Protein AF-A0A2J8NYZ9-F1 (afdb_monomer_lite)

Foldseek 3Di:
DDDPPDPPPPQDDDQVLQPQADPVLLVLLLVLQVLQFDPDPPTFRALVSVLVLLVQLVVQLVDVPPPVLNVVLSVVVSVVRVVVVGDGSSNSSVSRSVCSSPPPNHSVSSSRSSVVSSCVRPVVVVVD

Radius of gyration: 15.65 Å; chains: 1; bounding box: 31×53×44 Å

Structure (mmCIF, N/CA/C/O backbone):
data_AF-A0A2J8NYZ9-F1
#
_entry.id   AF-A0A2J8NYZ9-F1
#
loop_
_atom_site.group_PDB
_atom_site.id
_atom_site.type_symbol
_atom_site.label_atom_id
_atom_site.label_alt_id
_atom_site.label_comp_id
_atom_site.label_asym_id
_atom_site.label_entity_id
_atom_site.label_seq_id
_atom_site.pdbx_PDB_ins_code
_atom_site.Cartn_x
_atom_site.Cartn_y
_atom_site.Cartn_z
_atom_site.occupancy
_atom_site.B_iso_or_equiv
_atom_site.auth_seq_id
_atom_site.auth_comp_id
_atom_site.auth_asym_id
_atom_site.auth_atom_id
_atom_site.pdbx_PDB_model_num
ATOM 1 N N . ARG A 1 1 ? 8.240 -35.612 -23.675 1.00 45.22 1 ARG A N 1
ATOM 2 C CA . ARG A 1 1 ? 8.895 -34.294 -23.882 1.00 45.22 1 ARG A CA 1
ATOM 3 C C . ARG A 1 1 ? 8.038 -33.394 -23.036 1.00 45.22 1 ARG A C 1
ATOM 5 O O . ARG A 1 1 ? 7.003 -32.954 -23.507 1.00 45.22 1 ARG A O 1
ATOM 12 N N . ASP A 1 2 ? 8.365 -33.405 -21.755 1.00 45.69 2 ASP A N 1
ATOM 13 C CA . ASP A 1 2 ? 7.376 -33.283 -20.694 1.00 45.69 2 ASP A CA 1
ATOM 14 C C . ASP A 1 2 ? 7.211 -31.801 -20.375 1.00 45.69 2 ASP A C 1
ATOM 16 O O . ASP A 1 2 ? 8.149 -31.157 -19.917 1.00 45.69 2 ASP A O 1
ATOM 20 N N . ASP A 1 3 ? 6.067 -31.270 -20.798 1.00 54.78 3 ASP A N 1
ATOM 21 C CA . ASP A 1 3 ? 5.173 -30.424 -20.011 1.00 54.78 3 ASP A CA 1
ATOM 22 C C . ASP A 1 3 ? 5.861 -29.461 -19.025 1.00 54.78 3 ASP A C 1
ATOM 24 O O . ASP A 1 3 ? 5.900 -29.702 -17.821 1.00 54.78 3 ASP A O 1
ATOM 28 N N . ASP A 1 4 ? 6.351 -28.333 -19.552 1.00 52.69 4 ASP A N 1
ATOM 29 C CA . ASP A 1 4 ? 6.722 -27.136 -18.770 1.00 52.69 4 ASP A CA 1
ATOM 30 C C . ASP A 1 4 ? 5.638 -26.043 -18.864 1.00 52.69 4 ASP A C 1
ATOM 32 O O . ASP A 1 4 ? 5.891 -24.859 -18.677 1.00 52.69 4 ASP A O 1
ATOM 36 N N . ASP A 1 5 ? 4.396 -26.440 -19.153 1.00 51.53 5 ASP A N 1
ATOM 37 C CA . ASP A 1 5 ? 3.219 -25.607 -18.905 1.00 51.53 5 ASP A CA 1
ATOM 38 C C . ASP A 1 5 ? 2.707 -25.924 -17.496 1.00 51.53 5 ASP A C 1
ATOM 40 O O . ASP A 1 5 ? 1.640 -26.507 -17.282 1.00 51.53 5 ASP A O 1
ATOM 44 N N . GLY A 1 6 ? 3.504 -25.540 -16.495 1.00 49.66 6 GLY A N 1
ATOM 45 C CA . GLY A 1 6 ? 2.955 -25.300 -15.165 1.00 49.66 6 GLY A CA 1
ATOM 46 C C . GLY A 1 6 ? 1.826 -24.266 -15.277 1.00 49.66 6 GLY A C 1
ATOM 47 O O . GLY A 1 6 ? 1.843 -23.445 -16.197 1.00 49.66 6 GLY A O 1
ATOM 48 N N . PRO A 1 7 ? 0.826 -24.264 -14.380 1.00 41.03 7 PRO A N 1
ATOM 49 C CA . PRO A 1 7 ? -0.262 -23.306 -14.463 1.00 41.03 7 PRO A CA 1
ATOM 50 C C . PRO A 1 7 ? 0.300 -21.902 -14.212 1.00 41.03 7 PRO A C 1
ATOM 52 O O . PRO A 1 7 ? 0.398 -21.444 -13.074 1.00 41.03 7 PRO A O 1
ATOM 55 N N . VAL A 1 8 ? 0.671 -21.197 -15.282 1.00 49.53 8 VAL A N 1
ATOM 56 C CA . VAL A 1 8 ? 0.769 -19.744 -15.281 1.00 49.53 8 VAL A CA 1
ATOM 57 C C . VAL A 1 8 ? -0.638 -19.257 -15.006 1.00 49.53 8 VAL A C 1
ATOM 59 O O . VAL A 1 8 ? -1.493 -19.204 -15.888 1.00 49.53 8 VAL A O 1
ATOM 62 N N . SER A 1 9 ? -0.906 -18.955 -13.738 1.00 47.34 9 SER A N 1
ATOM 63 C CA . SER A 1 9 ? -2.056 -18.144 -13.392 1.00 47.34 9 SER A CA 1
ATOM 64 C C . SER A 1 9 ? -2.016 -16.926 -14.308 1.00 47.34 9 SER A C 1
ATOM 66 O O . SER A 1 9 ? -1.067 -16.143 -14.275 1.00 47.34 9 SER A O 1
ATOM 68 N N . SER A 1 10 ? -3.056 -16.737 -15.111 1.00 45.53 10 SER A N 1
ATOM 69 C CA . SER A 1 10 ? -3.289 -15.519 -15.891 1.00 45.53 10 SER A CA 1
ATOM 70 C C . SER A 1 10 ? -3.485 -14.270 -15.003 1.00 45.53 10 SER A C 1
ATOM 72 O O . SER A 1 10 ? -3.898 -13.223 -15.491 1.00 45.53 10 SER A O 1
ATOM 74 N N . GLN A 1 11 ? -3.213 -14.388 -13.697 1.00 52.41 11 GLN A N 1
ATOM 75 C CA . GLN A 1 11 ? -3.320 -13.407 -12.619 1.00 52.41 11 GLN A CA 1
ATOM 76 C C . GLN A 1 11 ? -2.052 -13.418 -11.731 1.00 52.41 11 GLN A C 1
ATOM 78 O O . GLN A 1 11 ? -2.141 -13.397 -10.505 1.00 52.41 11 GLN A O 1
ATOM 83 N N . GLY A 1 12 ? -0.860 -13.537 -12.320 1.00 54.06 12 GLY A N 1
ATOM 84 C CA . GLY A 1 12 ? 0.411 -13.368 -11.602 1.00 54.06 12 GLY A CA 1
ATOM 85 C C . GLY A 1 12 ? 0.876 -11.909 -11.598 1.00 54.06 12 GLY A C 1
ATOM 86 O O . GLY A 1 12 ? 0.665 -11.195 -12.578 1.00 54.06 12 GLY A O 1
ATOM 87 N N . TYR A 1 13 ? 1.542 -11.456 -10.531 1.00 55.09 13 TYR A N 1
ATOM 88 C CA . TYR A 1 13 ? 2.213 -10.151 -10.547 1.00 55.09 13 TYR A CA 1
ATOM 89 C C . TYR A 1 13 ? 3.355 -10.152 -11.552 1.00 55.09 13 TYR A C 1
ATOM 91 O O . TYR A 1 13 ? 4.264 -10.980 -11.495 1.00 55.09 13 TYR A O 1
ATOM 99 N N . MET A 1 14 ? 3.278 -9.210 -12.484 1.00 63.75 14 MET A N 1
ATOM 100 C CA . MET A 1 14 ? 4.233 -9.027 -13.564 1.00 63.75 14 MET A CA 1
ATOM 101 C C . MET A 1 14 ? 5.107 -7.812 -13.239 1.00 63.75 14 MET A C 1
ATOM 103 O O . MET A 1 14 ? 4.773 -6.703 -13.655 1.00 63.75 14 MET A O 1
ATOM 107 N N . PRO A 1 15 ? 6.223 -7.977 -12.505 1.00 57.94 15 PRO A N 1
ATOM 108 C CA . PRO A 1 15 ? 7.035 -6.847 -12.051 1.00 57.94 15 PRO A CA 1
ATOM 109 C C . PRO A 1 15 ? 7.605 -6.012 -13.209 1.00 57.94 15 PRO A C 1
ATOM 111 O O . PRO A 1 15 ? 7.800 -4.809 -13.080 1.00 57.94 15 PRO A O 1
ATOM 114 N N . TYR A 1 16 ? 7.772 -6.611 -14.391 1.00 58.12 16 TYR A N 1
ATOM 115 C CA . TYR A 1 16 ? 8.171 -5.916 -15.620 1.00 58.12 16 TYR A CA 1
ATOM 116 C C . TYR A 1 16 ? 7.102 -4.962 -16.188 1.00 58.12 16 TYR A C 1
ATOM 118 O O . TYR A 1 16 ? 7.413 -4.155 -17.062 1.00 58.12 16 TYR A O 1
ATOM 126 N N . LEU A 1 17 ? 5.856 -5.029 -15.707 1.00 60.84 17 LEU A N 1
ATOM 127 C CA . LEU A 1 17 ? 4.787 -4.075 -16.027 1.00 60.84 17 LEU A CA 1
ATOM 128 C C . LEU A 1 17 ? 4.667 -2.952 -14.986 1.00 60.84 17 LEU A C 1
ATOM 130 O O . LEU A 1 17 ? 3.799 -2.086 -15.128 1.00 60.84 17 LEU A O 1
ATOM 134 N N . ASN A 1 18 ? 5.524 -2.934 -13.959 1.00 64.75 18 ASN A N 1
ATOM 135 C CA . ASN A 1 18 ? 5.498 -1.889 -12.947 1.00 64.75 18 ASN A CA 1
ATOM 136 C C . ASN A 1 18 ? 5.890 -0.541 -13.550 1.00 64.75 18 ASN A C 1
ATOM 138 O O . ASN A 1 18 ? 7.029 -0.326 -13.965 1.00 64.75 18 ASN A O 1
ATOM 142 N N . LYS A 1 19 ? 4.939 0.391 -13.585 1.00 66.62 19 LYS A N 1
ATOM 143 C CA . LYS A 1 19 ? 5.168 1.741 -14.116 1.00 66.62 19 LYS A CA 1
ATOM 144 C C . LYS A 1 19 ? 5.551 2.726 -13.019 1.00 66.62 19 LYS A C 1
ATOM 146 O O . LYS A 1 19 ? 6.302 3.664 -13.284 1.00 66.62 19 LYS A O 1
ATOM 151 N N . TYR A 1 20 ? 5.066 2.505 -11.798 1.00 72.44 20 TYR A N 1
ATOM 152 C CA . TYR A 1 20 ? 5.162 3.495 -10.723 1.00 72.44 20 TYR A CA 1
ATOM 153 C C . TYR A 1 20 ? 5.993 3.023 -9.529 1.00 72.44 20 TYR A C 1
ATOM 155 O O . TYR A 1 20 ? 6.746 3.826 -8.977 1.00 72.44 20 TYR A O 1
ATOM 163 N N . ILE A 1 21 ? 5.968 1.732 -9.194 1.00 78.81 21 ILE A N 1
ATOM 164 C CA . ILE A 1 21 ? 6.748 1.168 -8.081 1.00 78.81 21 ILE A CA 1
ATOM 165 C C . ILE A 1 21 ? 8.050 0.509 -8.554 1.00 78.81 21 ILE A C 1
ATOM 167 O O . ILE A 1 21 ? 8.144 0.019 -9.677 1.00 78.81 21 ILE A O 1
ATOM 171 N N . LEU A 1 22 ? 9.088 0.547 -7.715 1.00 80.81 22 LEU A N 1
ATOM 172 C CA . LEU A 1 22 ? 10.351 -0.170 -7.935 1.00 80.81 22 LEU A CA 1
ATOM 173 C C . LEU A 1 22 ? 10.245 -1.595 -7.369 1.00 80.81 22 LEU A C 1
ATOM 175 O O . LEU A 1 22 ? 9.507 -1.820 -6.413 1.00 80.81 22 LEU A O 1
ATOM 179 N N . ASP A 1 23 ? 11.048 -2.539 -7.867 1.00 80.31 23 ASP A N 1
ATOM 180 C CA . ASP A 1 23 ? 11.037 -3.936 -7.383 1.00 80.31 23 ASP A CA 1
ATOM 181 C C . ASP A 1 23 ? 11.284 -4.046 -5.870 1.00 80.31 23 ASP A C 1
ATOM 183 O O . ASP A 1 23 ? 10.628 -4.813 -5.164 1.00 80.31 23 ASP A O 1
ATOM 187 N N . LYS A 1 24 ? 12.191 -3.214 -5.339 1.00 84.56 24 LYS A N 1
ATOM 188 C CA . LYS A 1 24 ? 12.459 -3.133 -3.894 1.00 84.56 24 LYS A CA 1
ATOM 189 C C . LYS A 1 24 ? 11.228 -2.691 -3.089 1.00 84.56 24 LYS A C 1
ATOM 191 O O . LYS A 1 24 ? 11.072 -3.094 -1.940 1.00 84.56 24 LYS A O 1
ATOM 196 N N . ASP A 1 25 ? 10.370 -1.860 -3.678 1.00 88.69 25 ASP A N 1
ATOM 197 C CA . ASP A 1 25 ? 9.174 -1.331 -3.025 1.00 88.69 25 ASP A CA 1
ATOM 198 C C . ASP A 1 25 ? 8.028 -2.331 -3.120 1.00 88.69 25 ASP A C 1
ATOM 200 O O . ASP A 1 25 ? 7.308 -2.506 -2.145 1.00 88.69 25 ASP A O 1
ATOM 204 N N . ALA A 1 26 ? 7.936 -3.076 -4.224 1.00 88.69 26 ALA A N 1
ATOM 205 C CA . ALA A 1 26 ? 7.020 -4.205 -4.350 1.00 88.69 26 ALA A CA 1
ATOM 206 C C . ALA A 1 26 ? 7.246 -5.250 -3.246 1.00 88.69 26 ALA A C 1
ATOM 208 O O . ALA A 1 26 ? 6.291 -5.703 -2.620 1.00 88.69 26 ALA A O 1
ATOM 209 N N . PHE A 1 27 ? 8.506 -5.585 -2.945 1.00 89.12 27 PHE A N 1
ATOM 210 C CA . PHE A 1 27 ? 8.824 -6.496 -1.842 1.00 89.12 27 PHE A CA 1
ATOM 211 C C . PHE A 1 27 ? 8.411 -5.935 -0.472 1.00 89.12 27 PHE A C 1
ATOM 213 O O . PHE A 1 27 ? 7.817 -6.642 0.336 1.00 89.12 27 PHE A O 1
ATOM 220 N N . ARG A 1 28 ? 8.676 -4.650 -0.204 1.00 92.31 28 ARG A N 1
ATOM 221 C CA . ARG A 1 28 ? 8.276 -3.997 1.058 1.00 92.31 28 ARG A CA 1
ATOM 222 C C . ARG A 1 28 ? 6.760 -3.955 1.220 1.00 92.31 28 ARG A C 1
ATOM 224 O O . ARG A 1 28 ? 6.258 -4.267 2.295 1.00 92.31 28 ARG A O 1
ATOM 231 N N . 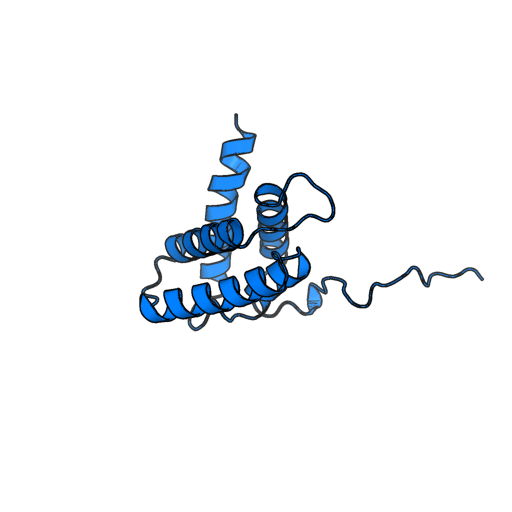LEU A 1 29 ? 6.050 -3.612 0.148 1.00 92.31 29 LEU A N 1
ATOM 232 C CA . LEU A 1 29 ? 4.593 -3.641 0.074 1.00 92.31 29 LEU A CA 1
ATOM 233 C C . LEU A 1 29 ? 4.064 -5.054 0.325 1.00 92.31 29 LEU A C 1
ATOM 235 O O . LEU A 1 29 ? 3.138 -5.222 1.108 1.00 92.31 29 LEU A O 1
ATOM 239 N N . TRP A 1 30 ? 4.684 -6.078 -0.260 1.00 91.69 30 TRP A N 1
ATOM 240 C CA . TRP A 1 30 ? 4.328 -7.467 0.015 1.00 91.69 30 TRP A CA 1
ATOM 241 C C . TRP A 1 30 ? 4.502 -7.827 1.497 1.00 91.69 30 TRP A C 1
ATOM 243 O O . TRP A 1 30 ? 3.608 -8.432 2.084 1.00 91.69 30 TRP A O 1
ATOM 253 N N . CYS A 1 31 ? 5.598 -7.419 2.141 1.00 92.62 31 CYS A N 1
ATOM 254 C CA . CYS A 1 31 ? 5.784 -7.644 3.577 1.00 92.62 31 CYS A CA 1
ATOM 255 C C . CYS A 1 31 ? 4.722 -6.930 4.423 1.00 92.62 31 CYS A C 1
ATOM 257 O O . CYS A 1 31 ? 4.157 -7.538 5.326 1.00 92.62 31 CYS A O 1
ATOM 259 N N . LEU A 1 32 ? 4.428 -5.664 4.110 1.00 94.38 32 LEU A N 1
ATOM 260 C CA . LEU A 1 32 ? 3.365 -4.892 4.761 1.00 94.38 32 LEU A CA 1
ATOM 261 C C . LEU A 1 32 ? 2.003 -5.569 4.595 1.00 94.38 32 LEU A C 1
ATOM 263 O O . LEU A 1 32 ? 1.257 -5.692 5.561 1.00 94.38 32 LEU A O 1
ATOM 267 N N . PHE A 1 33 ? 1.717 -6.074 3.394 1.00 93.75 33 PHE A N 1
ATOM 268 C CA . PHE A 1 33 ? 0.512 -6.843 3.119 1.00 93.75 33 PHE A CA 1
ATOM 269 C C . PHE A 1 33 ? 0.417 -8.077 4.009 1.00 93.75 33 PHE A C 1
ATOM 271 O O . PHE A 1 33 ? -0.596 -8.267 4.668 1.00 93.75 33 PHE A O 1
ATOM 278 N N . ASN A 1 34 ? 1.469 -8.893 4.066 1.00 92.06 34 ASN A N 1
ATOM 279 C CA . ASN A 1 34 ? 1.466 -10.105 4.886 1.00 92.06 34 ASN A CA 1
ATOM 280 C C . ASN A 1 34 ? 1.313 -9.794 6.377 1.00 92.06 34 ASN A C 1
ATOM 282 O O . ASN A 1 34 ? 0.691 -10.569 7.090 1.00 92.06 34 ASN A O 1
ATOM 286 N N . PHE A 1 35 ? 1.879 -8.680 6.838 1.00 93.31 35 PHE A N 1
ATOM 287 C CA . PHE A 1 35 ? 1.828 -8.285 8.240 1.00 93.31 35 PHE A CA 1
ATOM 288 C C . PHE A 1 35 ? 0.447 -7.792 8.684 1.00 93.31 35 PHE A C 1
ATOM 290 O O . PHE A 1 35 ? 0.029 -8.096 9.795 1.00 93.31 35 PHE A O 1
ATOM 297 N N . LEU A 1 36 ? -0.245 -7.038 7.827 1.00 93.31 36 LEU A N 1
ATOM 298 C CA . LEU A 1 36 ? -1.556 -6.453 8.133 1.00 93.31 36 LEU A CA 1
ATOM 299 C C . LEU A 1 36 ? -2.734 -7.330 7.676 1.00 93.31 36 LEU A C 1
ATOM 301 O O . LEU A 1 36 ? -3.886 -7.011 7.949 1.00 93.31 36 LEU A O 1
ATOM 305 N N . SER A 1 37 ? -2.474 -8.406 6.931 1.00 93.38 37 SER A N 1
ATOM 306 C CA . SER A 1 37 ? -3.524 -9.336 6.508 1.00 93.38 37 SER A CA 1
ATOM 307 C C . SER A 1 37 ? -3.981 -10.227 7.656 1.00 93.38 37 SER A C 1
ATOM 309 O O . SER A 1 37 ? -3.237 -10.496 8.597 1.00 93.38 37 SER A O 1
ATOM 311 N N . GLU A 1 38 ? -5.202 -10.744 7.534 1.00 88.19 38 GLU A N 1
ATOM 312 C CA . GLU A 1 38 ? -5.738 -11.722 8.478 1.00 88.19 38 GLU A CA 1
ATOM 313 C C . GLU A 1 38 ? -4.862 -12.984 8.571 1.00 88.19 38 GLU A C 1
ATOM 315 O O . GLU A 1 38 ? -4.225 -13.409 7.604 1.00 88.19 38 GLU A O 1
ATOM 320 N N . ASP A 1 39 ? -4.899 -13.657 9.722 1.00 88.00 39 ASP A N 1
ATOM 321 C CA . ASP A 1 39 ? -4.134 -14.875 10.022 1.00 88.00 39 ASP A CA 1
ATOM 322 C C . ASP A 1 39 ? -4.715 -16.153 9.379 1.00 88.00 39 ASP A C 1
ATOM 324 O O . ASP A 1 39 ? -4.522 -17.271 9.868 1.00 88.00 39 ASP A O 1
ATOM 328 N N . LYS A 1 40 ? -5.443 -16.003 8.266 1.00 86.38 40 LYS A N 1
ATOM 329 C CA . LYS A 1 40 ? -6.161 -17.078 7.574 1.00 86.38 40 LYS A CA 1
ATOM 330 C C . LYS A 1 40 ? -5.899 -17.017 6.082 1.00 86.38 40 LYS A C 1
ATOM 332 O O . LYS A 1 40 ? -5.867 -15.953 5.481 1.00 86.38 40 LYS A O 1
ATOM 337 N N . TYR A 1 41 ? -5.721 -18.189 5.481 1.00 85.06 41 TYR A N 1
ATOM 338 C CA . TYR A 1 41 ? -5.524 -18.304 4.042 1.00 85.06 41 TYR A CA 1
ATOM 339 C C . TYR A 1 41 ? -6.874 -18.421 3.300 1.00 85.06 41 TYR A C 1
ATOM 341 O O . TYR A 1 41 ? -7.731 -19.184 3.758 1.00 85.06 41 TYR A O 1
ATOM 349 N N . PRO A 1 42 ? -7.050 -17.766 2.132 1.00 86.94 42 PRO A N 1
ATOM 350 C CA . PRO A 1 42 ? -6.104 -16.849 1.485 1.00 86.94 42 PRO A CA 1
ATOM 351 C C . PRO A 1 42 ? -5.931 -15.555 2.283 1.00 86.94 42 PRO A C 1
ATOM 353 O O . PRO A 1 42 ? -6.894 -15.071 2.859 1.00 86.94 42 PRO A O 1
ATOM 356 N N . LEU A 1 43 ? -4.709 -15.008 2.300 1.00 89.38 43 LEU A N 1
ATOM 357 C CA . LEU A 1 43 ? -4.437 -13.738 2.976 1.00 89.38 43 LEU A CA 1
ATOM 358 C C . LEU A 1 43 ? -5.253 -12.625 2.320 1.00 89.38 43 LEU A C 1
ATOM 360 O O . LEU A 1 43 ? -5.168 -12.432 1.101 1.00 89.38 43 LEU A O 1
ATOM 364 N N . ILE A 1 44 ? -6.008 -11.902 3.138 1.00 90.75 44 ILE A N 1
ATOM 365 C CA . ILE A 1 44 ? -6.812 -10.752 2.744 1.00 90.75 44 ILE A CA 1
ATOM 366 C C . ILE A 1 44 ? -6.498 -9.609 3.704 1.00 90.75 44 ILE A C 1
ATOM 368 O O . ILE A 1 44 ? -6.486 -9.793 4.922 1.00 90.75 44 ILE A O 1
ATOM 372 N N . MET A 1 45 ? -6.265 -8.423 3.146 1.00 91.19 45 MET A N 1
ATOM 373 C CA . MET A 1 45 ? -6.204 -7.191 3.921 1.00 91.19 45 MET A CA 1
ATOM 374 C C . MET A 1 45 ? -7.611 -6.604 3.998 1.00 91.19 45 MET A C 1
ATOM 376 O O . MET A 1 45 ? -8.196 -6.236 2.975 1.00 91.19 45 MET A O 1
ATOM 380 N N . VAL A 1 46 ? -8.171 -6.539 5.201 1.00 90.12 46 VAL A N 1
ATOM 381 C CA . VAL A 1 46 ? -9.510 -5.979 5.416 1.00 90.12 46 VAL A CA 1
ATOM 382 C C . VAL A 1 46 ? -9.526 -4.471 5.125 1.00 90.12 46 VAL A C 1
ATOM 384 O O . VAL A 1 46 ? -8.480 -3.827 5.221 1.00 90.12 46 VAL A O 1
ATOM 387 N N . PRO A 1 47 ? -10.686 -3.880 4.775 1.00 86.50 47 PRO A N 1
ATOM 388 C CA . PRO A 1 47 ? -10.775 -2.463 4.412 1.00 86.50 47 PRO A CA 1
ATOM 389 C C . PRO A 1 47 ? -10.127 -1.509 5.428 1.00 86.50 47 PRO A C 1
ATOM 391 O O . PRO A 1 47 ? -9.442 -0.572 5.026 1.00 86.50 47 PRO A O 1
ATOM 394 N N . ASP A 1 48 ? -10.279 -1.785 6.723 1.00 87.94 48 ASP A N 1
ATOM 395 C CA . ASP A 1 48 ? -9.732 -0.958 7.804 1.00 87.94 48 ASP A CA 1
ATOM 396 C C . ASP A 1 48 ? -8.192 -0.921 7.782 1.00 87.94 48 ASP A C 1
ATOM 398 O O . ASP A 1 48 ? -7.585 0.138 7.948 1.00 87.94 48 ASP A O 1
ATOM 402 N N . GLU A 1 49 ? -7.554 -2.061 7.506 1.00 91.12 49 GLU A N 1
ATOM 403 C CA . GLU A 1 49 ? -6.095 -2.187 7.408 1.00 91.12 49 GLU A CA 1
ATOM 404 C C . GLU A 1 49 ? -5.556 -1.525 6.131 1.00 91.12 49 GLU A C 1
ATOM 406 O O . GLU A 1 49 ? -4.498 -0.888 6.145 1.00 91.12 49 GLU A O 1
ATOM 411 N N . VAL A 1 50 ? -6.318 -1.594 5.031 1.00 87.12 50 VAL A N 1
ATOM 412 C CA . VAL A 1 50 ? -6.009 -0.858 3.794 1.00 87.12 50 VAL A CA 1
ATOM 413 C C . VAL A 1 50 ? -6.035 0.646 4.058 1.00 87.12 50 VAL A C 1
ATOM 415 O O . VAL A 1 50 ? -5.092 1.358 3.706 1.00 87.12 50 VAL A O 1
ATOM 418 N N . GLU A 1 51 ? -7.101 1.137 4.694 1.00 85.25 51 GLU A N 1
ATOM 419 C CA . GLU A 1 51 ? -7.265 2.550 5.029 1.00 85.25 51 GLU A CA 1
ATOM 420 C C . GLU A 1 51 ? -6.150 3.032 5.965 1.00 85.25 51 GLU A C 1
ATOM 422 O O . GLU A 1 51 ? -5.553 4.088 5.730 1.00 85.25 51 GLU A O 1
ATOM 427 N N . TYR A 1 52 ? -5.825 2.239 6.990 1.00 89.69 52 TYR A N 1
ATOM 428 C CA . TYR A 1 52 ? -4.724 2.509 7.909 1.00 89.69 52 TYR A CA 1
ATOM 429 C C . TYR A 1 52 ? -3.392 2.654 7.168 1.00 89.69 52 TYR A C 1
ATOM 431 O O . TYR A 1 52 ? -2.699 3.665 7.324 1.00 89.69 52 TYR A O 1
ATOM 439 N N . LEU A 1 53 ? -3.045 1.679 6.324 1.00 90.88 53 LEU A N 1
ATOM 440 C CA . LEU A 1 53 ? -1.775 1.682 5.611 1.00 90.88 53 LEU A CA 1
ATOM 441 C C . LEU A 1 53 ? -1.670 2.857 4.631 1.00 90.88 53 LEU A C 1
ATOM 443 O O . LEU A 1 53 ? -0.637 3.528 4.590 1.00 90.88 53 LEU A O 1
ATOM 447 N N . LEU A 1 54 ? -2.735 3.144 3.876 1.00 86.50 54 LEU A N 1
ATOM 448 C CA . LEU A 1 54 ? -2.770 4.278 2.949 1.00 86.50 54 LEU A CA 1
ATOM 449 C C . LEU A 1 54 ? -2.590 5.605 3.685 1.00 86.50 54 LEU A C 1
ATOM 451 O O . LEU A 1 54 ? -1.746 6.409 3.287 1.00 86.50 54 LEU A O 1
ATOM 455 N N . LYS A 1 55 ? -3.313 5.815 4.793 1.00 85.50 55 LYS A N 1
ATOM 456 C CA . LYS A 1 55 ? -3.139 6.999 5.647 1.00 85.50 55 LYS A CA 1
ATOM 457 C C . LYS A 1 55 ? -1.699 7.137 6.119 1.00 85.50 55 LYS A C 1
ATOM 459 O O . LYS A 1 55 ? -1.161 8.244 6.104 1.00 85.50 55 LYS A O 1
ATOM 464 N N . LYS A 1 56 ? -1.060 6.031 6.500 1.00 89.06 56 LYS A N 1
ATOM 465 C CA . LYS A 1 56 ? 0.313 6.046 7.003 1.00 89.06 56 LYS A CA 1
ATOM 466 C C . LYS A 1 56 ? 1.319 6.422 5.922 1.00 89.06 56 LYS A C 1
ATOM 468 O O . LYS A 1 56 ? 2.103 7.347 6.105 1.00 89.06 56 LYS A O 1
ATOM 473 N N . VAL A 1 57 ? 1.225 5.769 4.766 1.00 87.88 57 VAL A N 1
ATOM 474 C CA . VAL A 1 57 ? 2.090 6.026 3.610 1.00 87.88 57 VAL A CA 1
ATOM 475 C C . VAL A 1 57 ? 1.933 7.468 3.118 1.00 87.88 57 VAL A C 1
ATOM 477 O O . VAL A 1 57 ? 2.929 8.133 2.848 1.00 87.88 57 VAL A O 1
ATOM 480 N N . LEU A 1 58 ? 0.709 7.994 3.066 1.00 83.00 58 LEU A N 1
ATOM 481 C CA . LEU A 1 58 ? 0.448 9.374 2.645 1.00 83.00 58 LEU A CA 1
ATOM 482 C C . LEU A 1 58 ? 0.933 10.400 3.678 1.00 83.00 58 LEU A C 1
ATOM 484 O O . LEU A 1 58 ? 1.504 11.419 3.292 1.00 83.00 58 LEU A O 1
ATOM 488 N N . SER A 1 59 ? 0.799 10.101 4.975 1.00 83.12 59 SER A N 1
ATOM 489 C CA . SER A 1 59 ? 1.345 10.942 6.051 1.00 83.12 59 SER A CA 1
ATOM 490 C C . SER A 1 59 ? 2.871 11.051 5.974 1.00 83.12 59 SER A C 1
ATOM 492 O O . SER A 1 59 ? 3.412 12.145 6.121 1.00 83.12 59 SER A O 1
ATOM 494 N N . SER A 1 60 ? 3.568 9.949 5.674 1.00 84.81 60 SER A N 1
ATOM 495 C CA . SER A 1 60 ? 5.028 9.939 5.488 1.00 84.81 60 SER A CA 1
ATOM 496 C C . SER A 1 60 ? 5.494 10.796 4.310 1.00 84.81 60 SER A C 1
ATOM 498 O O . SER A 1 60 ? 6.558 11.405 4.367 1.00 84.81 60 SER A O 1
ATOM 500 N N . MET A 1 61 ? 4.699 10.915 3.243 1.00 76.94 61 MET A N 1
ATOM 501 C CA . MET A 1 61 ? 5.103 11.709 2.077 1.00 76.94 61 MET A CA 1
ATOM 502 C C . MET A 1 61 ? 5.082 13.225 2.323 1.00 76.94 61 MET A C 1
ATOM 504 O O . MET A 1 61 ? 5.564 13.962 1.465 1.00 76.94 61 MET A O 1
ATOM 508 N N . SER A 1 62 ? 4.544 13.701 3.459 1.00 65.56 62 SER A N 1
ATOM 509 C CA . SER A 1 62 ? 4.390 15.137 3.774 1.00 65.56 62 SER A CA 1
ATOM 510 C C . SER A 1 62 ? 3.791 15.946 2.617 1.00 65.56 62 SER A C 1
ATOM 512 O O . SER A 1 62 ? 4.112 17.116 2.414 1.00 65.56 62 SER A O 1
ATOM 514 N N . LEU A 1 63 ? 2.962 15.297 1.803 1.00 60.34 63 LEU A N 1
ATOM 515 C CA . LEU A 1 63 ? 2.354 15.923 0.647 1.00 60.34 63 LEU A CA 1
ATOM 516 C C . LEU A 1 63 ? 1.274 16.880 1.134 1.00 60.34 63 LEU A C 1
ATOM 518 O O . LEU A 1 63 ? 0.425 16.506 1.943 1.00 60.34 63 LEU A O 1
ATOM 522 N N . GLU A 1 64 ? 1.231 18.071 0.545 1.00 55.59 64 GLU A N 1
ATOM 523 C CA . GLU A 1 64 ? 0.028 18.903 0.520 1.00 55.59 64 GLU A CA 1
ATOM 524 C C . GLU A 1 64 ? -1.032 18.252 -0.393 1.00 55.59 64 GLU A C 1
ATOM 526 O O . GLU A 1 64 ? -1.568 18.894 -1.293 1.00 55.59 64 GLU A O 1
ATOM 531 N N . VAL A 1 65 ? -1.320 16.950 -0.225 1.00 57.09 65 VAL A N 1
ATOM 532 C CA . VAL A 1 65 ? -2.529 16.376 -0.821 1.00 57.09 65 VAL A CA 1
ATOM 533 C C . VAL A 1 65 ? -3.669 17.100 -0.138 1.00 57.09 65 VAL A C 1
ATOM 535 O O . VAL A 1 65 ? -3.763 17.098 1.094 1.00 57.09 65 VAL A O 1
ATOM 538 N N . SER A 1 66 ? -4.508 17.772 -0.918 1.00 57.50 66 SER A N 1
ATOM 539 C CA . SER A 1 66 ? -5.674 18.408 -0.334 1.00 57.50 66 SER A CA 1
ATOM 540 C C . SER A 1 66 ? -6.491 17.327 0.382 1.00 57.50 66 SER A C 1
ATOM 542 O O . SER A 1 66 ? -6.692 16.234 -0.150 1.00 57.50 66 SER A O 1
ATOM 544 N N . LEU A 1 67 ? -6.931 17.604 1.614 1.00 59.75 67 LEU A N 1
ATOM 545 C CA . LEU A 1 67 ? -7.661 16.634 2.440 1.00 59.75 67 LEU A CA 1
ATOM 546 C C . LEU A 1 67 ? -8.825 15.979 1.666 1.00 59.75 67 LEU A C 1
ATOM 548 O O . LEU A 1 67 ? -9.067 14.789 1.818 1.00 59.75 67 LEU A O 1
ATOM 552 N N . GLY A 1 68 ? -9.471 16.734 0.768 1.00 64.19 68 GLY A N 1
ATOM 553 C CA . GLY A 1 68 ? -10.550 16.239 -0.090 1.00 64.19 68 GLY A CA 1
ATOM 554 C C . GLY A 1 68 ? -10.123 15.215 -1.151 1.00 64.19 68 GLY A C 1
ATOM 555 O O . GLY A 1 68 ? -10.841 14.244 -1.361 1.00 64.19 68 GLY A O 1
ATOM 556 N N . GLU A 1 69 ? -8.959 15.368 -1.793 1.00 69.69 69 GLU A N 1
ATOM 557 C CA . GLU A 1 69 ? -8.450 14.374 -2.760 1.00 69.69 69 GLU A CA 1
ATOM 558 C C . GLU A 1 69 ? -8.043 13.069 -2.062 1.00 69.69 69 GLU A C 1
ATOM 560 O O . GLU A 1 69 ? -8.228 11.977 -2.603 1.00 69.69 69 GLU A O 1
ATOM 565 N N . LEU A 1 70 ? -7.515 13.184 -0.840 1.00 66.56 70 LEU A N 1
ATOM 566 C CA . LEU A 1 70 ? -7.193 12.046 0.015 1.00 66.56 70 LEU A CA 1
ATOM 567 C C . LEU A 1 70 ? -8.458 11.287 0.433 1.00 66.56 70 LEU A C 1
ATOM 569 O O . LEU A 1 70 ? -8.510 10.064 0.313 1.00 66.56 70 LEU A O 1
ATOM 573 N N . GLU A 1 71 ? -9.474 12.005 0.913 1.00 69.31 71 GLU A N 1
ATOM 574 C CA . GLU A 1 71 ? -10.755 11.421 1.316 1.00 69.31 71 GLU A CA 1
ATOM 575 C C . GLU A 1 71 ? -11.458 10.729 0.143 1.00 69.31 71 GLU A C 1
ATOM 577 O O . GLU A 1 71 ? -11.991 9.636 0.319 1.00 69.31 71 GLU A O 1
ATOM 582 N N . GLU A 1 72 ? -11.409 11.301 -1.063 1.00 78.94 72 GLU A N 1
ATOM 583 C CA . GLU A 1 72 ? -12.001 10.690 -2.257 1.00 78.94 72 GLU A CA 1
ATOM 584 C C . GLU A 1 72 ? -11.268 9.407 -2.684 1.00 78.94 72 GLU A C 1
ATOM 586 O O . GLU A 1 72 ? -11.918 8.413 -3.019 1.00 78.94 72 GLU A O 1
ATOM 591 N N . LEU A 1 73 ? -9.930 9.389 -2.615 1.00 73.69 73 LEU A N 1
ATOM 592 C CA . LEU A 1 73 ? -9.117 8.190 -2.861 1.00 73.69 73 LEU A CA 1
ATOM 593 C C . LEU A 1 73 ? -9.403 7.086 -1.840 1.00 73.69 73 LEU A C 1
ATOM 595 O O . LEU A 1 73 ? -9.636 5.940 -2.225 1.00 73.69 73 LEU A O 1
ATOM 599 N N . LEU A 1 74 ? -9.411 7.427 -0.549 1.00 73.44 74 LEU A N 1
ATOM 600 C CA . LEU A 1 74 ? -9.716 6.477 0.519 1.00 73.44 74 LEU A CA 1
ATOM 601 C C . LEU A 1 74 ? -11.144 5.948 0.388 1.00 73.44 74 LEU A C 1
ATOM 603 O O . LEU A 1 74 ? -11.351 4.748 0.517 1.00 73.44 74 LEU A O 1
ATOM 607 N N . ALA A 1 75 ? -12.117 6.804 0.063 1.00 77.88 75 ALA A N 1
ATOM 608 C CA . ALA A 1 75 ? -13.492 6.383 -0.175 1.00 77.88 75 ALA A CA 1
ATOM 609 C C . ALA A 1 75 ? -13.593 5.427 -1.371 1.00 77.88 75 ALA A C 1
ATOM 611 O O . ALA A 1 75 ? -14.277 4.411 -1.277 1.00 77.88 75 ALA A O 1
ATOM 612 N N . GLN A 1 76 ? -12.895 5.703 -2.477 1.00 79.31 76 GLN A N 1
ATOM 613 C CA . GLN A 1 76 ? -12.871 4.814 -3.642 1.00 79.31 76 GLN A CA 1
ATOM 614 C C . GLN A 1 76 ? -12.295 3.439 -3.305 1.00 79.31 76 GLN A C 1
ATOM 616 O O . GLN A 1 76 ? -12.912 2.422 -3.621 1.00 79.31 76 GLN A O 1
ATOM 621 N N . GLU A 1 77 ? -11.150 3.394 -2.629 1.00 75.69 77 GLU A N 1
ATOM 622 C CA . GLU A 1 77 ? -10.499 2.127 -2.293 1.00 75.69 77 GLU A CA 1
ATOM 623 C C . GLU A 1 77 ? -11.240 1.379 -1.174 1.00 75.69 77 GLU A C 1
ATOM 625 O O . GLU A 1 77 ? -11.366 0.157 -1.235 1.00 75.69 77 GLU A O 1
ATOM 630 N N . ALA A 1 78 ? -11.850 2.089 -0.220 1.00 72.81 78 ALA A N 1
ATOM 631 C CA . ALA A 1 78 ? -12.739 1.498 0.778 1.00 72.81 78 ALA A CA 1
ATOM 632 C C . ALA A 1 78 ? -13.988 0.882 0.131 1.00 72.81 78 ALA A C 1
ATOM 634 O O . ALA A 1 78 ? -14.388 -0.216 0.507 1.00 72.81 78 ALA A O 1
ATOM 635 N N . GLN A 1 79 ? -14.585 1.531 -0.877 1.00 74.81 79 GLN A N 1
ATOM 636 C CA . GLN A 1 79 ? -15.696 0.952 -1.641 1.00 74.81 79 GLN A CA 1
ATOM 637 C C . GLN A 1 79 ? -15.262 -0.308 -2.411 1.00 74.81 79 GLN A C 1
ATOM 639 O O . GLN A 1 79 ? -15.973 -1.318 -2.406 1.00 74.81 79 GLN A O 1
ATOM 644 N N . VAL A 1 80 ? -14.079 -0.297 -3.034 1.00 75.06 80 VAL A N 1
ATOM 645 C CA . VAL A 1 80 ? -13.527 -1.481 -3.716 1.00 75.06 80 VAL A CA 1
ATOM 646 C C . VAL A 1 80 ? -13.287 -2.619 -2.722 1.00 75.06 80 VAL A C 1
ATOM 648 O O . VAL A 1 80 ? -13.728 -3.744 -2.962 1.00 75.06 80 VAL A O 1
ATOM 651 N N . ALA A 1 81 ? -12.669 -2.337 -1.577 1.00 72.38 81 ALA A N 1
ATOM 652 C CA . ALA A 1 81 ? -12.412 -3.334 -0.545 1.00 72.38 81 ALA A CA 1
ATOM 653 C C . ALA A 1 81 ? -13.722 -3.872 0.064 1.00 72.38 81 ALA A C 1
ATOM 655 O O . ALA A 1 81 ? -13.864 -5.075 0.242 1.00 72.38 81 ALA A O 1
ATOM 656 N N . GLN A 1 82 ? -14.732 -3.031 0.304 1.00 72.25 82 GLN A N 1
ATOM 657 C CA . GLN A 1 82 ? -16.034 -3.468 0.830 1.00 72.25 82 GLN A CA 1
ATOM 658 C C . GLN A 1 82 ? -16.804 -4.359 -0.152 1.00 72.25 82 GLN A C 1
ATOM 660 O O . GLN A 1 82 ? -17.408 -5.347 0.260 1.00 72.25 82 GLN A O 1
ATOM 665 N N . THR A 1 83 ? -16.766 -4.053 -1.453 1.00 73.88 83 THR A N 1
ATOM 666 C CA . THR A 1 83 ? -17.440 -4.877 -2.476 1.00 73.88 83 THR A CA 1
ATOM 667 C C . THR A 1 83 ? -16.775 -6.236 -2.688 1.00 73.88 83 THR A C 1
ATOM 669 O O . THR A 1 83 ? -17.444 -7.181 -3.104 1.00 73.88 83 THR A O 1
ATOM 672 N N . THR A 1 84 ? -15.481 -6.352 -2.385 1.00 72.31 84 THR A N 1
ATOM 673 C CA . THR A 1 84 ? -14.702 -7.590 -2.550 1.00 72.31 84 THR A CA 1
ATOM 674 C C . THR A 1 84 ? -14.418 -8.331 -1.239 1.00 72.31 84 THR A C 1
ATOM 676 O O . THR A 1 84 ? -13.919 -9.452 -1.282 1.00 72.31 84 THR A O 1
ATOM 679 N N . GLY A 1 85 ? -14.804 -7.767 -0.087 1.00 78.69 85 GLY A N 1
ATOM 680 C CA . GLY A 1 85 ? -14.555 -8.341 1.242 1.00 78.69 85 GLY A CA 1
ATOM 681 C C . GLY A 1 85 ? -13.126 -8.134 1.765 1.00 78.69 85 GLY A C 1
ATOM 682 O O . GLY A 1 85 ? -12.727 -8.806 2.709 1.00 78.69 85 GLY A O 1
ATOM 683 N N . GLY A 1 86 ? -12.367 -7.219 1.160 1.00 84.62 86 GLY A N 1
ATOM 684 C CA . GLY A 1 86 ? -10.959 -6.927 1.426 1.00 84.62 86 GLY A CA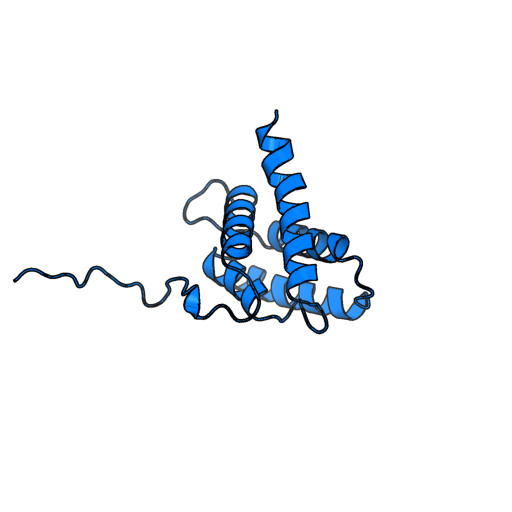 1
ATOM 685 C C . GLY A 1 86 ? -10.116 -6.983 0.150 1.00 84.62 86 GLY A C 1
ATOM 686 O O . GLY A 1 86 ? -10.620 -7.269 -0.935 1.00 84.62 86 GLY A O 1
ATOM 687 N N . LEU A 1 87 ? -8.821 -6.695 0.263 1.00 87.44 87 LEU A N 1
ATOM 688 C CA . LEU A 1 87 ? -7.889 -6.748 -0.860 1.00 87.44 87 LEU A CA 1
ATOM 689 C C . LEU A 1 87 ? -7.028 -8.006 -0.801 1.00 87.44 87 LEU A C 1
ATOM 691 O O . LEU A 1 87 ? -6.416 -8.318 0.219 1.00 87.44 87 LEU A O 1
ATOM 695 N N . SER A 1 88 ? -6.924 -8.694 -1.935 1.00 90.19 88 SER A N 1
ATOM 696 C CA . SER A 1 88 ? -5.847 -9.654 -2.174 1.00 90.19 88 SER A CA 1
ATOM 697 C C . SER A 1 88 ? -4.519 -8.933 -2.415 1.00 90.19 88 SER A C 1
ATOM 699 O O . SER A 1 88 ? -4.486 -7.762 -2.803 1.00 90.19 88 SER A O 1
ATOM 701 N N . VAL A 1 89 ? -3.412 -9.668 -2.286 1.00 89.31 89 VAL A N 1
ATOM 702 C CA . VAL A 1 89 ? -2.060 -9.149 -2.550 1.00 89.31 89 VAL A CA 1
ATOM 703 C C . VAL A 1 89 ? -1.928 -8.518 -3.939 1.00 89.31 89 VAL A C 1
ATOM 705 O O . VAL A 1 89 ? -1.230 -7.523 -4.110 1.00 89.31 89 VAL A O 1
ATOM 708 N N . TRP A 1 90 ? -2.630 -9.057 -4.936 1.00 86.69 90 TRP A N 1
ATOM 709 C CA . TRP A 1 90 ? -2.573 -8.556 -6.305 1.00 86.69 90 TRP A CA 1
ATOM 710 C C . TRP A 1 90 ? -3.319 -7.238 -6.466 1.00 86.69 90 TRP A C 1
ATOM 712 O O . TRP A 1 90 ? -2.771 -6.302 -7.039 1.00 86.69 90 TRP A O 1
ATOM 722 N N . GLN A 1 91 ? -4.536 -7.142 -5.924 1.00 86.19 91 GLN A N 1
ATOM 723 C CA . GLN A 1 91 ? -5.299 -5.889 -5.939 1.00 86.19 91 GLN A CA 1
ATOM 724 C C . GLN A 1 91 ? -4.564 -4.798 -5.157 1.00 86.19 91 GLN A C 1
ATOM 726 O O . GLN A 1 91 ? -4.513 -3.650 -5.588 1.00 86.19 91 GLN A O 1
ATOM 731 N N . PHE A 1 92 ? -3.936 -5.179 -4.046 1.00 88.25 92 PHE A N 1
ATOM 732 C CA . PHE A 1 92 ? -3.117 -4.292 -3.238 1.00 88.25 92 PHE A CA 1
ATOM 733 C C . PHE A 1 92 ? -1.873 -3.780 -3.986 1.00 88.25 92 PHE A C 1
ATOM 735 O O . PHE A 1 92 ? -1.618 -2.580 -4.010 1.00 88.25 92 PHE A O 1
ATOM 742 N N . LEU A 1 93 ? -1.098 -4.650 -4.640 1.00 87.31 93 LEU A N 1
ATOM 743 C CA . LEU A 1 93 ? 0.067 -4.211 -5.419 1.00 87.31 93 LEU A CA 1
ATOM 744 C C . LEU A 1 93 ? -0.343 -3.362 -6.631 1.00 87.31 93 LEU A C 1
ATOM 746 O O . LEU A 1 93 ? 0.329 -2.378 -6.949 1.00 87.31 93 LEU A O 1
ATOM 750 N N . GLU A 1 94 ? -1.457 -3.709 -7.279 1.00 83.81 94 GLU A N 1
ATOM 751 C CA . GLU A 1 94 ? -2.006 -2.942 -8.398 1.00 83.81 94 GLU A CA 1
ATOM 752 C C . GLU A 1 94 ? -2.455 -1.545 -7.958 1.00 83.81 94 GLU A C 1
ATOM 754 O O . GLU A 1 94 ? -2.252 -0.589 -8.700 1.00 83.81 94 GLU A O 1
ATOM 759 N N . LEU A 1 95 ? -2.975 -1.380 -6.738 1.00 83.38 95 LEU A N 1
ATOM 760 C CA . LEU A 1 95 ? -3.319 -0.067 -6.193 1.00 83.38 95 LEU A CA 1
ATOM 761 C C . LEU A 1 95 ? -2.122 0.895 -6.243 1.00 83.38 95 LEU A C 1
ATOM 763 O O . LEU A 1 95 ? -2.218 1.978 -6.824 1.00 83.38 95 LEU A O 1
ATOM 767 N N . PHE A 1 96 ? -0.967 0.476 -5.728 1.00 84.06 96 PHE A N 1
ATOM 768 C CA . PHE A 1 96 ? 0.248 1.295 -5.757 1.00 84.06 96 PHE A CA 1
ATOM 769 C C . PHE A 1 96 ? 0.839 1.419 -7.165 1.00 84.06 96 PHE A C 1
ATOM 771 O O . PHE A 1 96 ? 1.362 2.474 -7.532 1.00 84.06 96 PHE A O 1
ATOM 778 N N . ASN A 1 97 ? 0.730 0.369 -7.980 1.00 82.19 97 ASN A N 1
ATOM 779 C CA . ASN A 1 97 ? 1.232 0.387 -9.349 1.00 82.19 97 ASN A CA 1
ATOM 780 C C . ASN A 1 97 ? 0.338 1.178 -10.321 1.00 82.19 97 ASN A C 1
ATOM 782 O O . ASN A 1 97 ? 0.810 1.602 -11.369 1.00 82.19 97 ASN A O 1
ATOM 786 N N . SER A 1 98 ? -0.926 1.432 -9.984 1.00 77.62 98 SER A N 1
ATOM 787 C CA . SER A 1 98 ? -1.849 2.220 -10.810 1.00 77.62 98 SER A CA 1
ATOM 788 C C . SER A 1 98 ? -1.497 3.710 -10.833 1.00 77.62 98 SER A C 1
ATOM 790 O O . SER A 1 98 ? -1.953 4.451 -11.703 1.00 77.62 98 SER A O 1
ATOM 792 N N . GLY A 1 99 ? -0.715 4.166 -9.849 1.00 70.38 99 GLY A N 1
ATOM 793 C CA . GLY A 1 99 ? -0.389 5.572 -9.657 1.00 70.38 99 GLY A CA 1
ATOM 794 C C . GLY A 1 99 ? -1.579 6.446 -9.254 1.00 70.38 99 GLY A C 1
ATOM 795 O O . GLY A 1 99 ? -1.429 7.667 -9.207 1.00 70.38 99 GLY A O 1
ATOM 796 N N . ARG A 1 100 ? -2.744 5.858 -8.929 1.00 69.81 100 ARG A N 1
ATOM 797 C CA . ARG A 1 100 ? -3.942 6.610 -8.517 1.00 69.81 100 ARG A CA 1
ATOM 798 C C . ARG A 1 100 ? -3.708 7.412 -7.240 1.00 69.81 100 ARG A C 1
ATOM 800 O O . ARG A 1 100 ? -4.053 8.587 -7.199 1.00 69.81 1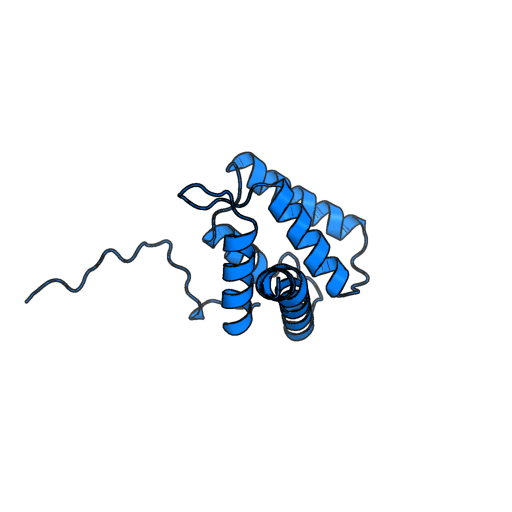00 ARG A O 1
ATOM 807 N N . CYS A 1 101 ? -3.021 6.826 -6.261 1.00 62.34 1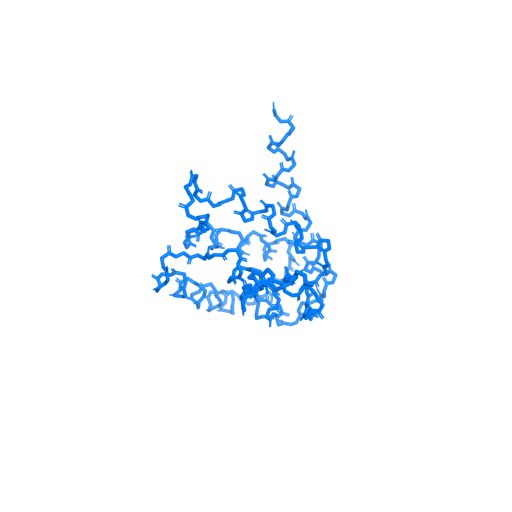01 CYS A N 1
ATOM 808 C CA . CYS A 1 101 ? -2.629 7.504 -5.021 1.00 62.34 101 CYS A CA 1
ATOM 809 C C . CYS A 1 101 ? -1.479 8.516 -5.206 1.00 62.34 101 CYS A C 1
ATOM 811 O O . CYS A 1 101 ? -1.072 9.159 -4.246 1.00 62.34 101 CYS A O 1
ATOM 813 N N . LEU A 1 102 ? -0.911 8.621 -6.415 1.00 62.16 102 LEU A N 1
ATOM 814 C CA . LEU A 1 102 ? 0.374 9.276 -6.687 1.00 62.16 102 LEU A CA 1
ATOM 815 C C . LEU A 1 102 ? 0.259 10.447 -7.656 1.00 62.16 102 LEU A C 1
ATOM 817 O O . LEU A 1 102 ? 1.260 10.842 -8.258 1.00 62.16 102 LEU A O 1
ATOM 821 N N . ARG A 1 103 ? -0.939 10.992 -7.881 1.00 66.50 103 ARG A N 1
ATOM 822 C CA . ARG A 1 103 ? -1.096 12.102 -8.822 1.00 66.50 103 ARG A CA 1
ATOM 823 C C . ARG A 1 103 ? -0.273 13.302 -8.329 1.00 66.50 103 ARG A C 1
ATOM 825 O O . ARG A 1 103 ? -0.651 13.969 -7.380 1.00 66.50 103 ARG A O 1
ATOM 832 N N . GLY A 1 104 ? 0.872 13.545 -8.969 1.00 63.50 104 GLY A N 1
ATOM 833 C CA . GLY A 1 104 ? 1.831 14.586 -8.573 1.00 63.50 104 GLY A CA 1
ATOM 834 C C . GLY A 1 104 ? 2.961 14.127 -7.640 1.00 63.50 104 GLY A C 1
ATOM 835 O O . GLY A 1 104 ? 3.856 14.917 -7.354 1.00 63.50 104 GLY A O 1
ATOM 836 N N . VAL A 1 105 ? 2.978 12.862 -7.214 1.00 74.19 105 VAL A N 1
ATOM 837 C CA . VAL A 1 105 ? 4.013 12.298 -6.337 1.00 74.19 105 VAL A CA 1
ATOM 838 C C . VAL A 1 105 ? 5.119 11.660 -7.170 1.00 74.19 105 VAL A C 1
ATOM 840 O O . VAL A 1 105 ? 4.871 10.799 -8.016 1.00 74.19 105 VAL A O 1
ATOM 843 N N . GLY A 1 106 ? 6.365 12.066 -6.925 1.00 76.94 106 GLY A N 1
ATOM 844 C CA . GLY A 1 106 ? 7.531 11.448 -7.550 1.00 76.94 106 GLY A CA 1
ATOM 845 C C . GLY A 1 106 ? 7.728 9.999 -7.092 1.00 76.94 106 GLY A C 1
ATOM 846 O O . GLY A 1 106 ? 7.466 9.655 -5.939 1.00 76.94 106 GLY A O 1
ATOM 847 N N . ARG A 1 107 ? 8.253 9.145 -7.980 1.00 82.00 107 ARG A N 1
ATOM 848 C CA . ARG A 1 107 ? 8.558 7.734 -7.663 1.00 82.00 107 ARG A CA 1
ATOM 849 C C . ARG A 1 107 ? 9.482 7.595 -6.451 1.00 82.00 107 ARG A C 1
ATOM 851 O O . ARG A 1 107 ? 9.281 6.703 -5.635 1.00 82.00 107 ARG A O 1
ATOM 858 N N . ASP A 1 108 ? 10.456 8.493 -6.313 1.00 84.69 108 ASP A N 1
ATOM 859 C CA . ASP A 1 108 ? 11.394 8.485 -5.187 1.00 84.69 108 ASP A CA 1
ATOM 860 C C . ASP A 1 108 ? 10.715 8.855 -3.864 1.00 84.69 108 ASP A C 1
ATOM 862 O O . ASP A 1 108 ? 10.958 8.200 -2.854 1.00 84.69 108 ASP A O 1
ATOM 866 N N . THR A 1 109 ? 9.806 9.835 -3.874 1.00 85.56 109 THR A N 1
ATOM 867 C CA . THR A 1 109 ? 9.014 10.226 -2.696 1.00 85.56 109 THR A CA 1
ATOM 868 C C . THR A 1 109 ? 8.149 9.070 -2.207 1.00 85.56 109 THR A C 1
ATOM 870 O O . THR A 1 109 ? 8.157 8.752 -1.020 1.00 85.56 109 THR A O 1
ATOM 873 N N . LEU A 1 110 ? 7.464 8.380 -3.126 1.00 86.06 110 LEU A N 1
ATOM 874 C CA . LEU A 1 110 ? 6.722 7.171 -2.778 1.00 86.06 110 LEU A CA 1
ATOM 875 C C . LEU A 1 110 ? 7.652 6.085 -2.219 1.00 86.06 110 LEU A C 1
ATOM 877 O O . LEU A 1 110 ? 7.337 5.468 -1.206 1.00 86.06 110 LEU A O 1
ATOM 881 N N . SER A 1 111 ? 8.788 5.845 -2.879 1.00 89.69 111 SER A N 1
ATOM 882 C CA . SER A 1 111 ? 9.763 4.833 -2.458 1.00 89.69 111 SER A CA 1
ATOM 883 C C . SER A 1 111 ? 10.268 5.088 -1.036 1.00 89.69 111 SER A C 1
ATOM 885 O O . SER A 1 111 ? 10.414 4.150 -0.249 1.00 89.69 111 SER A O 1
ATOM 887 N N . MET A 1 112 ? 10.500 6.357 -0.686 1.00 90.94 112 MET A N 1
ATOM 888 C CA . MET A 1 112 ? 10.869 6.770 0.666 1.00 90.94 112 MET A CA 1
ATOM 889 C C . MET A 1 112 ? 9.739 6.524 1.664 1.00 90.94 112 MET A C 1
ATOM 891 O O . MET A 1 112 ? 9.977 5.883 2.681 1.00 90.94 112 MET A O 1
ATOM 895 N N . ALA A 1 113 ? 8.507 6.923 1.354 1.00 90.50 113 ALA A N 1
ATOM 896 C CA . ALA A 1 113 ? 7.384 6.710 2.263 1.00 90.50 113 ALA A CA 1
ATOM 897 C C . ALA A 1 113 ? 7.079 5.223 2.503 1.00 90.50 113 ALA A C 1
ATOM 899 O O . ALA A 1 113 ? 6.896 4.804 3.643 1.00 90.50 113 ALA A O 1
ATOM 900 N N . ILE A 1 114 ? 7.102 4.392 1.454 1.00 91.75 114 ILE A N 1
ATOM 901 C CA . ILE A 1 114 ? 6.980 2.931 1.598 1.00 91.75 114 ILE A CA 1
ATOM 902 C C . ILE A 1 114 ? 8.115 2.393 2.472 1.00 91.75 114 ILE A C 1
ATOM 904 O O . ILE A 1 114 ? 7.894 1.512 3.303 1.00 91.75 114 ILE A O 1
ATOM 908 N N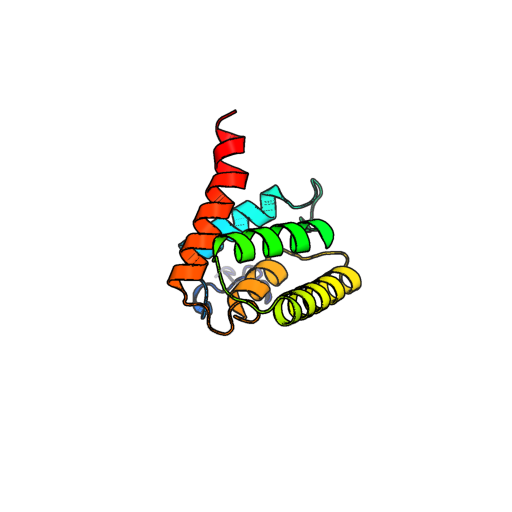 . HIS A 1 115 ? 9.337 2.901 2.286 1.00 92.88 115 HIS A N 1
ATOM 909 C CA . HIS A 1 115 ? 10.472 2.491 3.099 1.00 92.88 115 HIS A CA 1
ATOM 910 C C . HIS A 1 115 ? 10.262 2.811 4.578 1.00 92.88 115 HIS A C 1
ATOM 912 O O . HIS A 1 115 ? 10.464 1.920 5.398 1.00 92.88 115 HIS A O 1
ATOM 918 N N . GLU A 1 116 ? 9.859 4.036 4.903 1.00 92.69 116 GLU A N 1
ATOM 919 C CA . GLU A 1 116 ? 9.628 4.496 6.274 1.00 92.69 116 GLU A CA 1
ATOM 920 C C . GLU A 1 116 ? 8.532 3.682 6.958 1.00 92.69 116 GLU A C 1
ATOM 922 O O . GLU A 1 116 ? 8.763 3.123 8.028 1.00 92.69 116 GLU A O 1
ATOM 927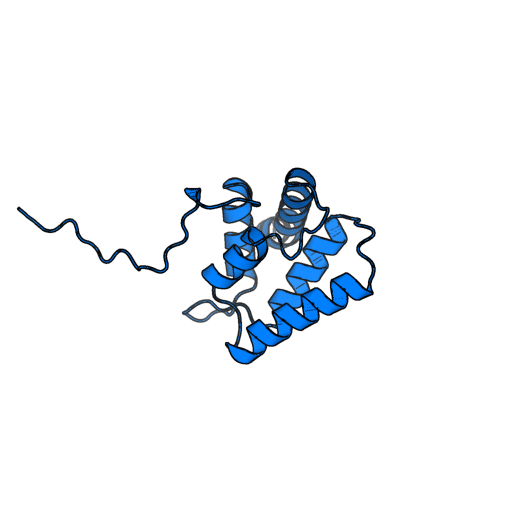 N N . VAL A 1 117 ? 7.387 3.507 6.294 1.00 92.81 117 VAL A N 1
ATOM 928 C CA . VAL A 1 117 ? 6.277 2.713 6.835 1.00 92.81 117 VAL A CA 1
ATOM 929 C C . VAL A 1 117 ? 6.675 1.249 7.031 1.00 92.81 117 VAL A C 1
ATOM 931 O O . VAL A 1 117 ? 6.329 0.643 8.044 1.00 92.81 117 VAL A O 1
ATOM 934 N N . TYR A 1 118 ? 7.448 0.674 6.105 1.00 93.06 118 TYR A N 1
ATOM 935 C CA . TYR A 1 118 ? 8.001 -0.672 6.263 1.00 93.06 118 TYR A CA 1
ATOM 936 C C . TYR A 1 118 ? 8.951 -0.778 7.464 1.00 93.06 118 TYR A C 1
ATOM 938 O O . TYR A 1 118 ? 8.907 -1.767 8.193 1.00 93.06 118 TYR A O 1
ATOM 946 N N . GLN A 1 119 ? 9.821 0.213 7.679 1.00 91.25 119 GLN A N 1
ATOM 947 C CA . GLN A 1 119 ? 10.707 0.233 8.846 1.00 91.25 119 GLN A CA 1
ATOM 948 C C . GLN A 1 119 ? 9.894 0.274 10.144 1.00 91.25 119 GLN A C 1
ATOM 950 O O . GLN A 1 119 ? 10.102 -0.568 11.014 1.00 91.25 119 GLN A O 1
ATOM 955 N N . GLU A 1 120 ? 8.929 1.186 10.227 1.00 90.56 120 GLU A N 1
ATOM 956 C CA . GLU A 1 120 ? 8.122 1.405 11.427 1.00 90.56 120 GLU A CA 1
ATOM 957 C C . GLU A 1 120 ? 7.226 0.203 11.768 1.00 90.56 120 GLU A C 1
ATOM 959 O O . GLU A 1 120 ? 7.122 -0.189 12.925 1.00 90.56 120 GLU A O 1
ATOM 964 N N . LEU A 1 121 ? 6.568 -0.405 10.774 1.00 89.06 121 LEU A N 1
ATOM 965 C CA . LEU A 1 121 ? 5.621 -1.497 11.024 1.00 89.06 121 LEU A CA 1
ATOM 966 C C . LEU A 1 121 ? 6.287 -2.870 11.121 1.00 89.06 121 LEU A C 1
ATOM 968 O O . LEU A 1 121 ? 5.859 -3.697 11.917 1.00 89.06 121 LEU A O 1
ATOM 972 N N . ILE A 1 122 ? 7.318 -3.135 10.316 1.00 85.88 122 ILE A N 1
ATOM 973 C CA . ILE A 1 122 ? 7.921 -4.471 10.232 1.00 85.88 122 ILE A CA 1
ATOM 974 C C . ILE A 1 122 ? 9.198 -4.553 11.061 1.00 85.88 122 ILE A C 1
ATOM 976 O O . ILE A 1 122 ? 9.375 -5.499 11.828 1.00 85.88 122 ILE A O 1
ATOM 980 N N . GLN A 1 123 ? 10.119 -3.593 10.923 1.00 71.81 123 GLN A N 1
ATOM 981 C CA . GLN A 1 123 ? 11.414 -3.712 11.598 1.00 71.81 123 GLN A CA 1
ATOM 982 C C . GLN A 1 123 ? 11.351 -3.432 13.094 1.00 71.81 123 GLN A C 1
ATOM 984 O O . GLN A 1 123 ? 12.089 -4.075 13.837 1.00 71.81 123 GLN A O 1
ATOM 989 N N . ASP A 1 124 ? 10.489 -2.527 13.549 1.00 62.56 124 ASP A N 1
ATOM 990 C CA . ASP A 1 124 ? 10.356 -2.260 14.986 1.00 62.56 124 ASP A CA 1
ATOM 991 C C . ASP A 1 124 ? 9.583 -3.365 15.722 1.00 62.56 124 ASP A C 1
ATOM 993 O O . ASP A 1 124 ? 9.767 -3.548 16.925 1.00 62.56 124 ASP A O 1
ATOM 997 N N . VAL A 1 125 ? 8.806 -4.172 14.993 1.00 65.25 125 VAL A N 1
ATOM 998 C CA . VAL A 1 125 ? 8.165 -5.387 15.518 1.00 65.25 125 VAL A CA 1
ATOM 999 C C . VAL A 1 125 ? 9.137 -6.570 15.540 1.00 65.25 125 VAL A C 1
ATOM 1001 O O . VAL A 1 125 ? 9.164 -7.311 16.513 1.00 65.25 125 VAL A O 1
ATOM 1004 N N . LEU A 1 126 ? 9.993 -6.727 14.521 1.00 59.06 126 LEU A N 1
ATOM 1005 C CA . LEU A 1 126 ? 11.012 -7.792 14.476 1.00 59.06 126 LEU A CA 1
ATOM 1006 C C . LEU A 1 126 ? 12.175 -7.601 15.470 1.00 59.06 126 LEU A C 1
ATOM 1008 O O . LEU A 1 126 ? 12.953 -8.531 15.675 1.00 59.06 126 LEU A O 1
ATOM 1012 N N . LYS A 1 127 ? 12.349 -6.399 16.033 1.00 57.47 127 LYS A N 1
ATOM 1013 C CA . LYS A 1 127 ? 13.393 -6.084 17.027 1.00 57.47 127 LYS A CA 1
ATOM 1014 C C . LYS A 1 127 ? 12.962 -6.329 18.482 1.00 57.47 127 LYS A C 1
ATOM 1016 O O . LYS A 1 127 ? 13.792 -6.122 19.369 1.00 57.47 127 LYS A O 1
ATOM 1021 N N . GLN A 1 128 ? 11.710 -6.722 18.726 1.00 44.06 128 GLN A N 1
ATOM 1022 C CA . GLN A 1 128 ? 11.215 -7.160 20.040 1.00 44.06 128 GLN A CA 1
ATOM 1023 C C . GLN A 1 128 ? 11.332 -8.677 20.182 1.00 44.06 128 GLN A C 1
ATOM 1025 O O . GLN A 1 128 ? 11.646 -9.119 21.310 1.00 44.06 128 GLN A O 1
#

InterPro domains:
  IPR057836 SWAP70, N-terminal EF-hand domain [PF25530] (1-24)

Sequence (128 aa):
RDDDDGPVSSQGYMPYLNKYILDKDAFRLWCLFNFLSEDKYPLIMVPDEVEYLLKKVLSSMSLEVSLGELEELLAQEAQVAQTTGGLSVWQFLELFNSGRCLRGVGRDTLSMAIHEVYQELIQDVLKQ

Secondary structure (DSSP, 8-state):
---------TT---GGG-SSS-HHHHHHHHHHHHHHS-SSSSP-B-HHHHHHHHHHHHHHTT----HHHHHHHHHHHHHHHHHHTSB-HHHHHHHHHTTGGGTT--HHHHHHHHHHHHIIIIIHHHT-

pLDDT: mean 76.75, std 14.34, range [41.03, 94.38]

Organism: Pan troglodytes (NCBI:txid9598)